Protein AF-A0A946Z9D3-F1 (afdb_monomer_lite)

Secondary structure (DSSP, 8-state):
--HHHHHHHHHHHHHHTTS-HHHHS-TTSS-------HHHHHHHHHHHHHHHHHHHHHHSS--SHHHHHHHHHTHHHHHHHTGGGHHHHHHIIIIIIIIIIIIHHHHHHIIIIIHHHHHHHHHHHHHHHHHHHTT----HHHHHHHHHHHHHHHHHHHHHH--

Sequence (163 aa):
SMTVPLIVLALLSAGAGFIPFSEYVTADRMGFEAHLNYPLALIAAVVGVLGIAAAWIFYKKENPLPDRMANSLGKLYTWTYHKFYIDEIYLFVTKKILFKRISAPFAKFDKKYVDGTMVGIGNSTVSTSEKIKGIQSGKVQDYALAFIAGAVILGILFIYLWK

Radius of gyration: 41.96 Å; chains: 1; bounding box: 81×60×90 Å

Foldseek 3Di:
DVVVVVVVVVVCVVVVVPDPVQQVDDPVNHRDPPPDPVVVVVVVVVVVVVVVVVVCVVPVDDDCPVVVVCVVCPVVSVCVVCVVCPVVVVCCCVVVPPVVPPVVVVVVCCVCPVVVVVVVVVVVVVVVCVVVVVQCPVDPVSVVVVVVVVVVVVVVVCVVVVD

Structure (mmCIF, N/CA/C/O backbone):
data_AF-A0A946Z9D3-F1
#
_entry.id   AF-A0A946Z9D3-F1
#
loop_
_atom_site.group_PDB
_atom_site.id
_atom_site.type_symbol
_atom_site.label_atom_id
_atom_site.label_alt_id
_atom_site.label_comp_id
_atom_site.label_asym_id
_atom_site.label_entity_id
_atom_site.label_seq_id
_atom_site.pdbx_PDB_ins_code
_atom_site.Cartn_x
_atom_site.Cartn_y
_atom_site.Cartn_z
_atom_site.occupancy
_atom_site.B_iso_or_equiv
_atom_site.auth_seq_id
_atom_site.auth_comp_id
_atom_site.auth_asym_id
_atom_site.auth_atom_id
_atom_site.pdbx_PDB_model_num
ATOM 1 N N . SER A 1 1 ? -16.794 -4.751 -30.080 1.00 74.31 1 SER A N 1
ATOM 2 C CA . SER A 1 1 ? -15.688 -5.044 -31.014 1.00 74.31 1 SER A CA 1
ATOM 3 C C . SER A 1 1 ? -14.450 -4.278 -30.569 1.00 74.31 1 SER A C 1
ATOM 5 O O . SER A 1 1 ? -14.578 -3.086 -30.323 1.00 74.31 1 SER A O 1
ATOM 7 N N . MET A 1 2 ? -13.296 -4.941 -30.418 1.00 92.38 2 MET A N 1
ATOM 8 C CA . MET A 1 2 ? -12.036 -4.330 -29.944 1.00 92.38 2 MET A CA 1
ATOM 9 C C . MET A 1 2 ? -11.143 -3.800 -31.079 1.00 92.38 2 MET A C 1
ATOM 11 O O . MET A 1 2 ? -10.193 -3.069 -30.821 1.00 92.38 2 MET A O 1
ATOM 15 N N . THR A 1 3 ? -11.450 -4.127 -32.338 1.00 94.38 3 THR A N 1
ATOM 16 C CA . THR A 1 3 ? -10.666 -3.687 -33.505 1.00 94.38 3 THR A CA 1
ATOM 17 C C . THR A 1 3 ? -10.791 -2.189 -33.759 1.00 94.38 3 THR A C 1
ATOM 19 O O . THR A 1 3 ? -9.799 -1.542 -34.075 1.00 94.38 3 THR A O 1
ATOM 22 N N . VAL A 1 4 ? -11.986 -1.623 -33.567 1.00 95.12 4 VAL A N 1
ATOM 23 C CA . VAL A 1 4 ? -12.239 -0.193 -33.801 1.00 95.12 4 VAL A CA 1
ATOM 24 C C . VAL A 1 4 ? -11.413 0.690 -32.848 1.00 95.12 4 VAL A C 1
ATOM 26 O O . VAL A 1 4 ? -10.681 1.538 -33.355 1.00 95.12 4 VAL A O 1
ATOM 29 N N . PRO A 1 5 ? -11.411 0.473 -31.512 1.00 95.56 5 PRO A N 1
ATOM 30 C CA . PRO A 1 5 ? -10.525 1.219 -30.613 1.00 95.56 5 PRO A CA 1
ATOM 31 C C . PRO A 1 5 ? -9.033 1.104 -30.959 1.00 95.56 5 PRO A C 1
ATOM 33 O O . PRO A 1 5 ? -8.323 2.105 -30.918 1.00 95.56 5 PRO A O 1
ATOM 36 N N . LEU A 1 6 ? -8.552 -0.088 -31.332 1.00 96.19 6 LEU A N 1
ATOM 37 C CA . LEU A 1 6 ? -7.137 -0.301 -31.662 1.00 96.19 6 LEU A CA 1
ATOM 38 C C . LEU A 1 6 ? -6.709 0.443 -32.933 1.00 96.19 6 LEU A C 1
ATOM 40 O O . LEU A 1 6 ? -5.635 1.038 -32.953 1.00 96.19 6 LEU A O 1
ATOM 44 N N . ILE A 1 7 ? -7.548 0.446 -33.973 1.00 95.94 7 ILE A N 1
ATOM 45 C CA . ILE A 1 7 ? -7.271 1.175 -35.220 1.00 95.94 7 ILE A CA 1
ATOM 46 C C . ILE A 1 7 ? -7.223 2.682 -34.956 1.00 95.94 7 ILE A C 1
ATOM 48 O O . ILE A 1 7 ? -6.309 3.358 -35.423 1.00 95.94 7 ILE A O 1
ATOM 52 N N . VAL A 1 8 ? -8.174 3.204 -34.174 1.00 95.00 8 VAL A N 1
ATOM 53 C CA . VAL A 1 8 ? -8.200 4.627 -33.805 1.00 95.00 8 VAL A CA 1
ATOM 54 C C . VAL A 1 8 ? -6.931 5.011 -33.040 1.00 95.00 8 VAL A C 1
ATOM 56 O O . VAL A 1 8 ? -6.291 5.998 -33.393 1.00 95.00 8 VAL A O 1
ATOM 59 N N . LEU A 1 9 ? -6.517 4.215 -32.048 1.00 94.50 9 LEU A N 1
ATOM 60 C CA . LEU A 1 9 ? -5.280 4.468 -31.302 1.00 94.50 9 LEU A CA 1
ATOM 61 C C . LEU A 1 9 ? -4.037 4.425 -32.200 1.00 94.50 9 LEU A C 1
ATOM 63 O O . LEU A 1 9 ? -3.186 5.300 -32.083 1.00 94.50 9 LEU A O 1
ATOM 67 N N . ALA A 1 10 ? -3.947 3.468 -33.128 1.00 94.25 10 ALA A N 1
ATOM 68 C CA . ALA A 1 10 ? -2.820 3.373 -34.056 1.00 94.25 10 ALA A CA 1
ATOM 69 C C . ALA A 1 10 ? -2.708 4.607 -34.970 1.00 94.25 10 ALA A C 1
ATOM 71 O O . ALA A 1 10 ? -1.612 5.137 -35.158 1.00 94.25 10 ALA A O 1
ATOM 72 N N . LEU A 1 11 ? -3.838 5.096 -35.495 1.00 94.44 11 LEU A N 1
ATOM 73 C CA . LEU A 1 11 ? -3.878 6.317 -36.306 1.00 94.44 11 LEU A CA 1
ATOM 74 C C . LEU A 1 11 ? -3.455 7.547 -35.498 1.00 94.44 11 LEU A C 1
ATOM 76 O O . LEU A 1 11 ? -2.662 8.354 -35.982 1.00 94.44 11 LEU A O 1
ATOM 80 N N . LEU A 1 12 ? -3.929 7.667 -34.254 1.00 92.56 12 LEU A N 1
ATOM 81 C CA . LEU A 1 12 ? -3.530 8.754 -33.360 1.00 92.56 12 LEU A CA 1
ATOM 82 C C . LEU A 1 12 ? -2.033 8.699 -33.028 1.00 92.56 12 LEU A C 1
ATOM 84 O O . LEU A 1 12 ? -1.380 9.735 -33.072 1.00 92.56 12 LEU A O 1
ATOM 88 N N . SER A 1 13 ? -1.464 7.520 -32.755 1.00 92.44 13 SER A N 1
ATOM 89 C CA . SER A 1 13 ? -0.023 7.371 -32.507 1.00 92.44 13 SER A CA 1
ATOM 90 C C . SER A 1 13 ? 0.827 7.722 -33.731 1.00 92.44 13 SER A C 1
ATOM 92 O O . SER A 1 13 ? 1.860 8.369 -33.578 1.00 92.44 13 SER A O 1
ATOM 94 N N . ALA A 1 14 ? 0.389 7.348 -34.938 1.00 91.69 14 ALA A N 1
ATOM 95 C CA . ALA A 1 14 ? 1.074 7.720 -36.176 1.00 91.69 14 ALA A CA 1
ATOM 96 C C . ALA A 1 14 ? 1.011 9.235 -36.438 1.00 91.69 14 ALA A C 1
ATOM 98 O O . ALA A 1 14 ? 2.012 9.832 -36.823 1.00 91.69 14 ALA A O 1
ATOM 99 N N . GLY A 1 15 ? -0.143 9.868 -3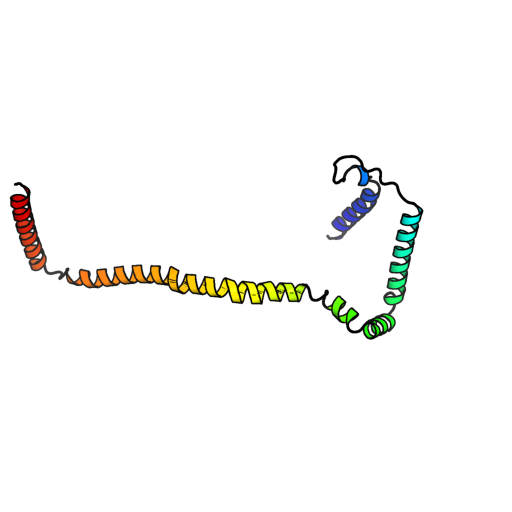6.192 1.00 89.25 15 GLY A N 1
ATOM 100 C CA . GLY A 1 15 ? -0.323 11.314 -36.349 1.00 89.25 15 GLY A CA 1
ATOM 101 C C . GLY A 1 15 ? 0.403 12.147 -35.287 1.00 89.25 15 GLY A C 1
ATOM 102 O O . GLY A 1 15 ? 0.957 13.198 -35.602 1.00 89.25 15 GLY A O 1
ATOM 103 N N . ALA A 1 16 ? 0.457 11.667 -34.042 1.00 86.88 16 ALA A N 1
ATOM 104 C CA . ALA A 1 16 ? 1.065 12.382 -32.921 1.00 86.88 16 ALA A CA 1
ATOM 105 C C . ALA A 1 16 ? 2.561 12.668 -33.126 1.00 86.88 16 ALA A C 1
ATOM 107 O O . ALA A 1 16 ? 3.041 13.704 -32.678 1.00 86.88 16 ALA A O 1
ATOM 108 N N . GLY A 1 17 ? 3.292 11.802 -33.836 1.00 79.75 17 GLY A N 1
ATOM 109 C CA . GLY A 1 17 ? 4.719 12.006 -34.112 1.00 79.75 17 GLY A CA 1
ATOM 110 C C . GLY A 1 17 ? 5.034 13.233 -34.979 1.00 79.75 17 GLY A C 1
ATOM 111 O O . GLY A 1 17 ? 6.158 13.724 -34.941 1.00 79.75 17 GLY A O 1
ATOM 112 N N . PHE A 1 18 ? 4.056 13.747 -35.733 1.00 84.25 18 PHE A N 1
ATOM 113 C CA . PHE A 1 18 ? 4.212 14.944 -36.569 1.00 84.25 18 PHE A CA 1
ATOM 114 C C . PHE A 1 18 ? 3.911 16.248 -35.823 1.00 84.25 18 PHE A C 1
ATOM 116 O O . PHE A 1 18 ? 4.189 17.328 -36.341 1.00 84.25 18 PHE A O 1
ATOM 123 N N . ILE A 1 19 ? 3.332 16.167 -34.623 1.00 82.50 19 ILE A N 1
ATOM 124 C CA . ILE A 1 19 ? 3.030 17.336 -33.801 1.00 82.50 19 ILE A CA 1
ATOM 125 C C . ILE A 1 19 ? 4.318 17.724 -33.056 1.00 82.50 19 ILE A C 1
ATOM 127 O O . ILE A 1 19 ? 4.841 16.896 -32.304 1.00 82.50 19 ILE A O 1
ATOM 131 N N . PRO A 1 20 ? 4.843 18.957 -33.211 1.00 75.12 20 PRO A N 1
ATOM 132 C CA . PRO A 1 20 ? 6.060 19.388 -32.527 1.00 75.12 20 PRO A CA 1
ATOM 133 C C . PRO A 1 20 ? 5.771 19.685 -31.047 1.00 75.12 20 PRO A C 1
ATOM 135 O O . PRO A 1 20 ? 5.703 20.829 -30.606 1.00 75.12 20 PRO A O 1
ATOM 138 N N . PHE A 1 21 ? 5.587 18.629 -30.250 1.00 72.44 21 PHE A N 1
ATOM 139 C CA . PHE A 1 21 ? 5.270 18.717 -28.819 1.00 72.44 21 PHE A CA 1
ATOM 140 C C . PHE A 1 21 ? 6.296 19.523 -28.009 1.00 72.44 21 PHE A C 1
ATOM 142 O O . PHE A 1 21 ? 5.926 20.096 -26.988 1.00 72.44 21 PHE A O 1
ATOM 149 N N . SER A 1 22 ? 7.551 19.606 -28.466 1.00 67.38 22 SER A N 1
ATOM 150 C CA . SER A 1 22 ? 8.609 20.409 -27.835 1.00 67.38 22 SER A CA 1
ATOM 151 C C . SER A 1 22 ? 8.301 21.906 -27.795 1.00 67.38 22 SER A C 1
ATOM 153 O O . SER A 1 22 ? 8.804 22.604 -26.922 1.00 67.38 22 SER A O 1
ATOM 155 N N . GLU A 1 23 ? 7.475 22.399 -28.717 1.00 70.06 23 GLU A N 1
ATOM 156 C CA . GLU A 1 23 ? 7.080 23.807 -28.770 1.00 70.06 23 GLU A CA 1
ATOM 157 C C . GLU A 1 23 ? 5.836 24.084 -27.911 1.00 70.06 23 GLU A C 1
ATOM 159 O O . GLU A 1 23 ? 5.720 25.143 -27.300 1.00 70.06 23 GLU A O 1
ATOM 164 N N . TYR A 1 24 ? 4.929 23.107 -27.808 1.00 71.19 24 TYR A N 1
ATOM 165 C CA . TYR A 1 24 ? 3.636 23.265 -27.132 1.00 71.19 24 TYR A CA 1
ATOM 166 C C . TYR A 1 24 ? 3.628 22.838 -25.657 1.00 71.19 24 TYR A C 1
ATOM 168 O O . TYR A 1 24 ? 2.759 23.271 -24.901 1.00 71.19 24 TYR A O 1
ATOM 176 N N . VAL A 1 25 ? 4.554 21.971 -25.236 1.00 66.38 25 VAL A N 1
ATOM 177 C CA . VAL A 1 25 ? 4.598 21.406 -23.879 1.00 66.38 25 VAL A CA 1
ATOM 178 C C . VAL A 1 25 ? 5.964 21.686 -23.259 1.00 66.38 25 VAL A C 1
ATOM 180 O O . VAL A 1 25 ? 6.869 20.856 -23.290 1.00 66.38 25 VAL A O 1
ATOM 183 N N . THR A 1 26 ? 6.107 22.878 -22.680 1.00 67.25 26 THR A N 1
ATOM 184 C CA . THR A 1 26 ? 7.323 23.315 -21.982 1.00 67.25 26 THR A CA 1
ATOM 185 C C . THR A 1 26 ? 7.023 23.734 -20.548 1.00 67.25 26 THR A C 1
ATOM 187 O O . THR A 1 26 ? 5.970 24.303 -20.256 1.00 67.25 26 THR A O 1
ATOM 190 N N . ALA A 1 27 ? 7.956 23.446 -19.633 1.00 66.75 27 ALA A N 1
ATOM 191 C CA . ALA A 1 27 ? 7.816 23.768 -18.208 1.00 66.75 27 ALA A CA 1
ATOM 192 C C . ALA A 1 27 ? 7.668 25.282 -17.959 1.00 66.75 27 ALA A C 1
ATOM 194 O O . ALA A 1 27 ? 6.932 25.688 -17.062 1.00 66.75 27 ALA A O 1
ATOM 195 N N . ASP A 1 28 ? 8.290 26.097 -18.816 1.00 67.94 28 ASP A N 1
ATOM 196 C CA . ASP A 1 28 ? 8.380 27.552 -18.664 1.00 67.94 28 ASP A CA 1
ATOM 197 C C . ASP A 1 28 ? 7.437 28.339 -19.597 1.00 67.94 28 ASP A C 1
ATOM 199 O O . ASP A 1 28 ? 7.496 29.566 -19.641 1.00 67.94 28 ASP A O 1
ATOM 203 N N . ARG A 1 29 ? 6.553 27.661 -20.354 1.00 62.62 29 ARG A N 1
ATOM 204 C CA . ARG A 1 29 ? 5.611 28.256 -21.340 1.00 62.62 29 ARG A CA 1
ATOM 205 C C . ARG A 1 29 ? 6.251 29.086 -22.466 1.00 62.62 29 ARG A C 1
ATOM 207 O O . ARG A 1 29 ? 5.539 29.748 -23.217 1.00 62.62 29 ARG A O 1
ATOM 214 N N . MET A 1 30 ? 7.572 29.045 -22.597 1.00 62.50 30 MET A N 1
ATOM 215 C CA . MET A 1 30 ? 8.329 29.568 -23.734 1.00 62.50 30 MET A CA 1
ATOM 216 C C . MET A 1 30 ? 8.670 28.395 -24.657 1.00 62.50 30 MET A C 1
ATOM 218 O O . MET A 1 30 ? 8.959 27.303 -24.161 1.00 62.50 30 MET A O 1
ATOM 222 N N . GLY A 1 31 ? 8.607 28.591 -25.977 1.00 59.41 31 GLY A N 1
ATOM 223 C CA . GLY A 1 31 ? 8.945 27.544 -26.945 1.00 59.41 31 GLY A CA 1
ATOM 224 C C . GLY A 1 31 ? 10.376 27.059 -26.718 1.00 59.41 31 GLY A C 1
ATOM 225 O O . GLY A 1 31 ? 11.317 27.849 -26.768 1.00 59.41 31 GLY A O 1
ATOM 226 N N . PHE A 1 32 ? 10.543 25.775 -26.402 1.00 62.28 32 PHE A N 1
ATOM 227 C CA . PHE A 1 32 ? 11.858 25.178 -26.213 1.00 62.28 32 PHE A CA 1
ATOM 228 C C . PHE A 1 32 ? 12.327 24.687 -27.575 1.00 62.28 32 PHE A C 1
ATOM 230 O O . PHE A 1 32 ? 11.837 23.676 -28.087 1.00 62.28 32 PHE A O 1
ATOM 237 N N . GLU A 1 33 ? 13.275 25.404 -28.176 1.00 60.34 33 GLU A N 1
ATOM 238 C CA . GLU A 1 33 ? 13.955 24.913 -29.368 1.00 60.34 33 GLU A CA 1
ATOM 239 C C . GLU A 1 33 ? 14.845 23.733 -28.971 1.00 60.34 33 GLU A C 1
ATOM 241 O O . GLU A 1 33 ? 15.984 23.878 -28.523 1.00 60.34 33 GLU A O 1
ATOM 246 N N . ALA A 1 34 ? 14.288 22.529 -29.086 1.00 62.47 34 ALA A N 1
ATOM 247 C CA . ALA A 1 34 ? 15.023 21.296 -28.890 1.00 62.47 34 ALA A CA 1
ATOM 248 C C . ALA A 1 34 ? 16.083 21.180 -29.993 1.00 62.47 34 ALA A C 1
ATOM 250 O O . ALA A 1 34 ? 15.813 20.685 -31.087 1.00 62.47 34 ALA A O 1
ATOM 251 N N . HIS A 1 35 ? 17.304 21.636 -29.711 1.00 67.12 35 HIS A N 1
ATOM 252 C CA . HIS A 1 35 ? 18.451 21.377 -30.570 1.00 67.12 35 HIS A CA 1
ATOM 253 C C . HIS A 1 35 ? 18.670 19.864 -30.659 1.00 67.12 35 HIS A C 1
ATOM 255 O O . HIS A 1 35 ? 19.232 19.234 -29.759 1.00 67.12 35 HIS A O 1
ATOM 261 N N . LEU A 1 36 ? 18.192 19.267 -31.751 1.00 68.62 36 LEU A N 1
ATOM 262 C CA . LEU A 1 36 ? 18.375 17.851 -32.023 1.00 68.62 36 LEU A CA 1
ATOM 263 C C . LEU A 1 36 ? 19.854 17.579 -32.271 1.00 68.62 36 LEU A C 1
ATOM 265 O O . LEU A 1 36 ? 20.413 17.876 -33.326 1.00 68.62 36 LEU A O 1
ATOM 269 N N . ASN A 1 37 ? 20.496 16.981 -31.276 1.00 83.00 37 ASN A N 1
ATOM 270 C CA . ASN A 1 37 ? 21.839 16.462 -31.423 1.00 83.00 37 ASN A CA 1
ATOM 271 C C . ASN A 1 37 ? 21.761 15.152 -32.221 1.00 83.00 37 ASN A C 1
ATOM 273 O O . ASN A 1 37 ? 21.514 14.084 -31.660 1.00 83.00 37 ASN A O 1
ATOM 277 N N . TYR A 1 38 ? 21.926 15.247 -33.544 1.00 86.44 38 TYR A N 1
ATOM 278 C CA . TYR A 1 38 ? 21.871 14.101 -34.458 1.00 86.44 38 TYR A CA 1
ATOM 279 C C . TYR A 1 38 ? 22.780 12.930 -34.031 1.00 86.44 38 TYR A C 1
ATOM 281 O O . TYR A 1 38 ? 22.302 11.795 -34.057 1.00 86.44 38 TYR A O 1
ATOM 289 N N . PRO A 1 39 ? 24.032 13.154 -33.573 1.00 90.12 39 PRO A N 1
ATOM 290 C CA . PRO A 1 39 ? 24.849 12.090 -32.987 1.00 90.12 39 PRO A CA 1
ATOM 291 C C . PRO A 1 39 ? 24.184 11.370 -31.807 1.00 90.12 39 PRO A C 1
ATOM 293 O O . PRO A 1 39 ? 24.151 10.140 -31.778 1.00 90.12 39 PRO A O 1
ATOM 296 N N . LEU A 1 40 ? 23.622 12.111 -30.847 1.00 89.06 40 LEU A N 1
ATOM 297 C CA . LEU A 1 40 ? 22.954 11.522 -29.683 1.00 89.06 40 LEU A CA 1
ATOM 298 C C . LEU A 1 40 ? 21.691 10.749 -30.085 1.00 89.06 40 LEU A C 1
ATOM 300 O O . LEU A 1 40 ? 21.470 9.639 -29.601 1.00 89.06 40 LEU A O 1
ATOM 304 N N . ALA A 1 41 ? 20.891 11.310 -30.996 1.00 88.94 41 ALA A N 1
ATOM 305 C CA . ALA A 1 41 ? 19.693 10.662 -31.522 1.00 88.94 41 ALA A CA 1
ATOM 306 C C . ALA A 1 41 ? 20.033 9.346 -32.241 1.00 88.94 41 ALA A C 1
ATOM 308 O O . ALA A 1 41 ? 19.365 8.334 -32.024 1.00 88.94 41 ALA A O 1
ATOM 309 N N . LEU A 1 42 ? 21.106 9.336 -33.040 1.00 94.06 42 LEU A N 1
ATOM 310 C CA . LEU A 1 42 ? 21.589 8.138 -33.722 1.00 94.06 42 LEU A CA 1
ATOM 311 C C . LEU A 1 42 ? 22.032 7.066 -32.721 1.00 94.06 42 LEU A C 1
ATOM 313 O O . LEU A 1 42 ? 21.632 5.912 -32.851 1.00 94.06 42 LEU A O 1
ATOM 317 N N . ILE A 1 43 ? 22.812 7.439 -31.701 1.00 95.12 43 ILE A N 1
ATOM 318 C CA . ILE A 1 43 ? 23.258 6.503 -30.659 1.00 95.12 43 ILE A CA 1
ATOM 319 C C . ILE A 1 43 ? 22.053 5.902 -29.929 1.00 95.12 43 ILE A C 1
ATOM 321 O O . ILE A 1 43 ? 21.974 4.683 -29.787 1.00 95.12 43 ILE A O 1
ATOM 325 N N . ALA A 1 44 ? 21.090 6.728 -29.511 1.00 93.75 44 ALA A N 1
ATOM 326 C CA . ALA A 1 44 ? 19.891 6.260 -28.820 1.00 93.75 44 ALA A CA 1
ATOM 327 C C . ALA A 1 44 ? 19.068 5.289 -29.685 1.00 93.75 44 ALA A C 1
ATOM 329 O O . ALA A 1 44 ? 18.657 4.230 -29.204 1.00 93.75 44 ALA A O 1
ATOM 330 N N . ALA A 1 45 ? 18.881 5.607 -30.970 1.00 94.50 45 ALA A N 1
ATOM 331 C CA . ALA A 1 45 ? 18.178 4.742 -31.912 1.00 94.50 45 ALA A CA 1
ATOM 332 C C . ALA A 1 45 ? 18.900 3.400 -32.107 1.00 94.50 45 ALA A C 1
ATOM 334 O O . ALA A 1 45 ? 18.271 2.345 -32.027 1.00 94.50 45 ALA A O 1
ATOM 335 N N . VAL A 1 46 ? 20.224 3.421 -32.301 1.00 96.62 46 VAL A N 1
ATOM 336 C CA . VAL A 1 46 ? 21.038 2.205 -32.461 1.00 96.62 46 VAL A CA 1
ATOM 337 C C . VAL A 1 46 ? 20.972 1.333 -31.208 1.00 96.62 46 VAL A C 1
ATOM 339 O O . VAL A 1 46 ? 20.734 0.133 -31.320 1.00 96.62 46 VAL A O 1
ATOM 342 N N . VAL A 1 47 ? 21.117 1.915 -30.014 1.00 97.06 47 VAL A N 1
ATOM 343 C CA . VAL A 1 47 ? 21.011 1.177 -28.744 1.00 97.06 47 VAL A CA 1
ATOM 344 C C . VAL A 1 47 ? 19.621 0.551 -28.584 1.00 97.06 47 VAL A C 1
ATOM 346 O O . VAL A 1 47 ? 19.521 -0.614 -28.199 1.00 97.06 47 VAL A O 1
ATOM 349 N N . GLY A 1 48 ? 18.553 1.275 -28.935 1.00 96.94 48 GLY A N 1
ATOM 350 C CA . GLY A 1 48 ? 17.188 0.745 -28.917 1.00 96.94 48 GLY A CA 1
ATOM 351 C C . GLY A 1 48 ? 17.003 -0.450 -29.858 1.00 96.94 48 GLY A C 1
ATOM 352 O O . GLY A 1 48 ? 16.491 -1.492 -29.446 1.00 96.94 48 GLY A O 1
ATOM 353 N N . VAL A 1 49 ? 17.480 -0.339 -31.103 1.00 97.19 49 VAL A N 1
ATOM 354 C CA . VAL A 1 49 ? 17.422 -1.429 -32.093 1.00 97.19 49 VAL A CA 1
ATOM 355 C C . VAL A 1 49 ? 18.242 -2.638 -31.640 1.00 97.19 49 VAL A C 1
ATOM 357 O O . VAL A 1 49 ? 17.768 -3.768 -31.756 1.00 97.19 49 VAL A O 1
ATOM 360 N N . LEU A 1 50 ? 19.432 -2.428 -31.070 1.00 97.19 50 LEU A N 1
ATOM 361 C CA . LEU A 1 50 ? 20.244 -3.506 -30.498 1.00 97.19 50 LEU A CA 1
ATOM 362 C C . LEU A 1 50 ? 19.533 -4.200 -29.330 1.00 97.19 50 LEU A C 1
ATOM 364 O O . LEU A 1 50 ? 19.584 -5.425 -29.236 1.00 97.19 50 LEU A O 1
ATOM 368 N N . GLY A 1 51 ? 18.826 -3.452 -28.480 1.00 96.25 51 GLY A N 1
ATOM 369 C CA . GLY A 1 51 ? 17.999 -4.014 -27.409 1.00 96.25 51 GLY A CA 1
ATOM 370 C C . GLY A 1 51 ? 16.873 -4.906 -27.940 1.00 96.25 51 GLY A C 1
ATOM 371 O O . GLY A 1 51 ? 16.686 -6.022 -27.453 1.00 96.25 51 GLY A O 1
ATOM 372 N N . ILE A 1 52 ? 16.168 -4.461 -28.987 1.00 96.38 52 ILE A N 1
ATOM 373 C CA . ILE A 1 52 ? 15.127 -5.258 -29.658 1.00 96.38 52 ILE A CA 1
ATOM 374 C C . ILE A 1 52 ? 15.737 -6.510 -30.299 1.00 96.38 52 ILE A C 1
ATOM 376 O O . ILE A 1 52 ? 15.190 -7.603 -30.154 1.00 96.38 52 ILE A O 1
ATOM 380 N N . ALA A 1 53 ? 16.884 -6.380 -30.970 1.00 95.94 53 ALA A N 1
ATOM 381 C CA . ALA A 1 53 ? 17.584 -7.506 -31.579 1.00 95.94 53 ALA A CA 1
ATOM 382 C C . ALA A 1 53 ? 18.042 -8.532 -30.528 1.00 95.94 53 ALA A C 1
ATOM 384 O O . ALA A 1 53 ? 17.868 -9.735 -30.726 1.00 95.94 53 ALA A O 1
ATOM 385 N N . ALA A 1 54 ? 18.558 -8.076 -29.384 1.00 94.00 54 ALA A N 1
ATOM 386 C CA . ALA A 1 54 ? 18.907 -8.943 -28.264 1.00 94.00 54 ALA A CA 1
ATOM 387 C C . ALA A 1 54 ? 17.671 -9.681 -27.726 1.00 94.00 54 ALA A C 1
ATOM 389 O O . ALA A 1 54 ? 17.692 -10.905 -27.613 1.00 94.00 54 ALA A O 1
ATOM 390 N N . ALA A 1 55 ? 16.560 -8.977 -27.483 1.00 92.75 55 ALA A N 1
ATOM 391 C CA . ALA A 1 55 ? 15.311 -9.607 -27.053 1.00 92.75 55 ALA A CA 1
ATOM 392 C C . ALA A 1 55 ? 14.804 -10.638 -28.077 1.00 92.75 55 ALA A C 1
ATOM 394 O O . ALA A 1 55 ? 14.395 -11.739 -27.709 1.00 92.75 55 ALA A O 1
ATOM 395 N N . TRP A 1 56 ? 14.899 -10.332 -29.370 1.00 93.69 56 TRP A N 1
ATOM 396 C CA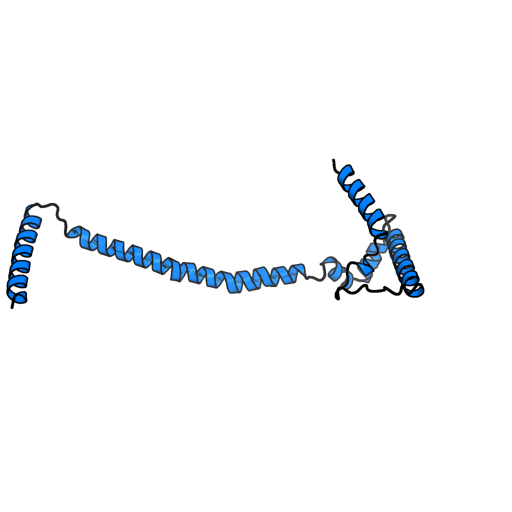 . TRP A 1 56 ? 14.530 -11.254 -30.440 1.00 93.69 56 TRP A CA 1
ATOM 397 C C . TRP A 1 56 ? 15.360 -12.544 -30.393 1.00 93.69 56 TRP A C 1
ATOM 399 O O . TRP A 1 56 ? 14.806 -13.634 -30.515 1.00 93.69 56 TRP A O 1
ATOM 409 N N . ILE A 1 57 ? 16.674 -12.462 -30.172 1.00 91.31 57 ILE A N 1
ATOM 410 C CA . ILE A 1 57 ? 17.538 -13.651 -30.052 1.00 91.31 57 ILE A CA 1
ATOM 411 C C . ILE A 1 57 ? 17.148 -14.508 -28.838 1.00 91.31 57 ILE A C 1
ATOM 413 O O . ILE A 1 57 ? 17.169 -15.736 -28.928 1.00 91.31 57 ILE A O 1
ATOM 417 N N . PHE A 1 58 ? 16.774 -13.877 -27.723 1.00 90.25 58 PHE A N 1
ATOM 418 C CA . PHE A 1 58 ? 16.404 -14.573 -26.489 1.00 90.25 58 PHE A CA 1
ATOM 419 C C . PHE A 1 58 ? 15.013 -15.224 -26.552 1.00 90.25 58 PHE A C 1
ATOM 421 O O . PHE A 1 58 ? 14.842 -16.299 -25.985 1.00 90.25 58 PHE A O 1
ATOM 428 N N . TYR A 1 59 ? 14.039 -14.601 -27.230 1.00 90.88 59 TYR A N 1
ATOM 429 C CA . TYR A 1 59 ? 12.622 -14.985 -27.125 1.00 90.88 59 TYR A CA 1
ATOM 430 C C . TYR A 1 59 ? 11.962 -15.474 -28.425 1.00 90.88 59 TYR A C 1
ATOM 432 O O . TYR A 1 59 ? 10.871 -16.035 -28.360 1.00 90.88 59 TYR A O 1
ATOM 440 N N . LYS A 1 60 ? 12.571 -15.307 -29.612 1.00 90.88 60 LYS A N 1
ATOM 441 C CA . LYS A 1 60 ? 11.943 -15.738 -30.884 1.00 90.88 60 LYS A CA 1
ATOM 442 C C . LYS A 1 60 ? 11.721 -17.253 -30.953 1.00 90.88 60 LYS A C 1
ATOM 444 O O . LYS A 1 60 ? 10.761 -17.710 -31.568 1.00 90.88 60 LYS A O 1
ATOM 449 N N . LYS A 1 61 ? 12.640 -18.039 -30.391 1.00 89.00 61 LYS A N 1
ATOM 450 C CA . LYS A 1 61 ? 12.573 -19.503 -30.364 1.00 89.00 61 LYS A CA 1
ATOM 451 C C . LYS A 1 61 ? 12.943 -19.987 -28.972 1.00 89.00 61 LYS A C 1
ATOM 453 O O . LYS A 1 61 ? 13.817 -19.403 -28.340 1.00 89.00 61 LYS A O 1
ATOM 458 N N . GLU A 1 62 ? 12.306 -21.070 -28.541 1.00 85.81 62 GLU A N 1
ATOM 459 C CA . GLU A 1 62 ? 12.655 -21.760 -27.303 1.00 85.81 62 GLU A CA 1
ATOM 460 C C . GLU A 1 62 ? 14.154 -22.099 -27.284 1.00 85.81 62 GLU A C 1
ATOM 462 O O . GLU A 1 62 ? 14.684 -22.737 -28.200 1.00 85.81 62 GLU A O 1
ATOM 467 N N . ASN A 1 63 ? 14.851 -21.587 -26.272 1.00 87.44 63 ASN A N 1
ATOM 468 C CA . ASN A 1 63 ? 16.296 -21.685 -26.129 1.00 87.44 63 ASN A CA 1
ATOM 469 C C . ASN A 1 63 ? 16.654 -21.563 -24.638 1.00 87.44 63 ASN A C 1
ATOM 471 O O . ASN A 1 63 ? 16.080 -20.708 -23.972 1.00 87.44 63 ASN A O 1
ATOM 475 N N . PRO A 1 64 ? 17.622 -22.329 -24.102 1.00 88.06 64 PRO A N 1
ATOM 476 C CA . PRO A 1 64 ? 18.071 -22.208 -22.708 1.00 88.06 64 PRO A CA 1
ATOM 477 C C . PRO A 1 64 ? 18.848 -20.921 -22.355 1.00 88.06 64 PRO A C 1
ATOM 479 O O . PRO A 1 64 ? 19.322 -20.791 -21.226 1.00 88.06 64 PRO A O 1
ATOM 482 N N . LEU A 1 65 ? 19.060 -19.982 -23.287 1.00 87.62 65 LEU A N 1
ATOM 483 C CA . LEU A 1 65 ? 19.819 -18.747 -23.020 1.00 87.62 65 LEU A CA 1
ATOM 484 C C . LEU A 1 65 ? 19.223 -17.862 -21.904 1.00 87.62 65 LEU A C 1
ATOM 486 O O . LEU A 1 65 ? 20.001 -17.444 -21.040 1.00 87.62 65 LEU A O 1
ATOM 490 N N . PRO A 1 66 ? 17.900 -17.589 -21.858 1.00 87.19 66 PRO A N 1
ATOM 491 C CA . PRO A 1 66 ? 17.302 -16.799 -20.783 1.00 87.19 66 PRO A CA 1
ATOM 492 C C . PRO A 1 66 ? 17.493 -17.461 -19.414 1.00 87.19 66 PRO A C 1
ATOM 494 O O . PRO A 1 66 ? 17.897 -16.790 -18.467 1.00 87.19 66 PRO A O 1
ATOM 497 N N . ASP A 1 67 ? 17.315 -18.783 -19.327 1.00 86.81 67 ASP A N 1
ATOM 498 C CA . ASP A 1 67 ? 17.457 -19.535 -18.074 1.00 86.81 67 ASP A CA 1
ATOM 499 C C . ASP A 1 67 ? 18.902 -19.546 -17.569 1.00 86.81 67 ASP A C 1
ATOM 501 O O . ASP A 1 67 ? 19.166 -19.365 -16.379 1.00 86.81 67 ASP A O 1
ATOM 505 N N . ARG A 1 68 ? 19.877 -19.704 -18.473 1.00 89.00 68 ARG A N 1
ATOM 506 C CA . ARG A 1 68 ? 21.303 -19.593 -18.125 1.00 89.00 68 ARG A CA 1
ATOM 507 C C . ARG A 1 68 ? 21.646 -18.200 -17.605 1.00 89.00 68 ARG A C 1
ATOM 509 O O . ARG A 1 68 ? 22.382 -18.084 -16.627 1.00 89.00 68 ARG A O 1
ATOM 516 N N . MET A 1 69 ? 21.103 -17.156 -18.229 1.00 88.69 69 MET A N 1
ATOM 517 C CA . MET A 1 69 ? 21.324 -15.775 -17.799 1.00 88.69 69 MET A CA 1
ATOM 518 C C . MET A 1 69 ? 20.665 -15.493 -16.441 1.00 88.69 69 MET A C 1
ATOM 520 O O . MET A 1 69 ? 21.297 -14.892 -15.574 1.00 88.69 69 MET A O 1
ATOM 524 N N . ALA A 1 70 ? 19.446 -15.990 -16.215 1.00 88.75 70 ALA A N 1
ATOM 525 C CA . ALA A 1 70 ? 18.761 -15.899 -14.928 1.00 88.75 70 ALA A CA 1
ATOM 526 C C . ALA A 1 70 ? 19.566 -16.582 -13.809 1.00 88.75 70 ALA A C 1
ATOM 528 O O . ALA A 1 70 ? 19.805 -15.982 -12.759 1.00 88.75 70 ALA A O 1
ATOM 529 N N . ASN A 1 71 ? 20.076 -17.791 -14.068 1.00 89.44 71 ASN A N 1
ATOM 530 C CA . ASN A 1 71 ? 20.912 -18.531 -13.122 1.00 89.44 71 ASN A CA 1
ATOM 531 C C . ASN A 1 71 ? 22.255 -17.837 -12.848 1.00 89.44 71 ASN A C 1
ATOM 533 O O . ASN A 1 71 ? 22.713 -17.822 -11.707 1.00 89.44 71 ASN A O 1
ATOM 537 N N . SER A 1 72 ? 22.867 -17.214 -13.861 1.00 91.00 72 SER A N 1
ATOM 538 C CA . SER A 1 72 ? 24.117 -16.460 -13.697 1.00 91.00 72 SER A CA 1
ATOM 539 C C . SER A 1 72 ? 23.938 -15.179 -12.877 1.00 91.00 72 SER A C 1
ATOM 541 O O . SER A 1 72 ? 24.846 -14.795 -12.144 1.00 91.00 72 SER A O 1
ATOM 543 N N . LEU A 1 73 ? 22.798 -14.495 -13.015 1.00 89.56 73 LEU A N 1
ATOM 544 C CA . LEU A 1 73 ? 22.500 -13.253 -12.292 1.00 89.56 73 LEU A CA 1
ATOM 545 C C . LEU A 1 73 ? 21.986 -13.510 -10.866 1.00 89.56 73 LEU A C 1
ATOM 547 O O . LEU A 1 73 ? 22.079 -12.627 -10.008 1.00 89.56 73 LEU A O 1
ATOM 551 N N . GLY A 1 74 ? 21.445 -14.705 -10.604 1.00 89.56 74 GLY A N 1
ATOM 552 C CA . GLY A 1 74 ? 21.080 -15.205 -9.280 1.00 89.56 74 GLY A CA 1
ATOM 553 C C . GLY A 1 74 ? 20.226 -14.223 -8.473 1.00 89.56 74 GLY A C 1
ATOM 554 O O . GLY A 1 74 ? 19.029 -14.047 -8.719 1.00 89.56 74 GLY A O 1
ATOM 555 N N . LYS A 1 75 ? 20.844 -13.558 -7.486 1.00 89.62 75 LYS A N 1
ATOM 556 C CA . LYS A 1 75 ? 20.158 -12.618 -6.582 1.00 89.62 75 LYS A CA 1
ATOM 557 C C . LYS A 1 75 ? 19.625 -11.375 -7.298 1.00 89.62 75 LYS A C 1
ATOM 559 O O . LYS A 1 75 ? 18.529 -10.939 -6.968 1.00 89.62 75 LYS A O 1
ATOM 564 N N . LEU A 1 76 ? 20.342 -10.839 -8.290 1.00 91.12 76 LEU A N 1
ATOM 565 C CA . LEU A 1 76 ? 19.892 -9.660 -9.046 1.00 91.12 76 LEU A CA 1
ATOM 566 C C . LEU A 1 76 ? 18.649 -9.971 -9.884 1.00 91.12 76 LEU A C 1
ATOM 568 O O . LEU A 1 76 ? 17.700 -9.184 -9.918 1.00 91.12 76 LEU A O 1
ATOM 572 N N . TYR A 1 77 ? 18.632 -11.156 -10.502 1.00 91.88 77 TYR A N 1
ATOM 573 C CA . TYR A 1 77 ? 17.449 -11.659 -11.192 1.00 91.88 77 TYR A CA 1
ATOM 574 C C . TYR A 1 77 ? 16.290 -11.828 -10.209 1.00 91.88 77 TYR A C 1
ATOM 576 O O . TYR A 1 77 ? 15.201 -11.325 -10.454 1.00 91.88 77 TYR A O 1
ATOM 584 N N . THR A 1 78 ? 16.547 -12.438 -9.048 1.00 90.69 78 THR A N 1
ATOM 585 C CA . THR A 1 78 ? 15.530 -12.634 -8.004 1.00 90.69 78 THR A CA 1
ATOM 586 C C . THR A 1 78 ? 14.944 -11.307 -7.512 1.00 90.69 78 THR A C 1
ATOM 588 O O . THR A 1 78 ? 13.740 -11.221 -7.292 1.00 90.69 78 THR A O 1
ATOM 591 N N . TRP A 1 79 ? 15.759 -10.261 -7.350 1.00 93.38 79 TRP A N 1
ATOM 592 C CA . TRP A 1 79 ? 15.282 -8.932 -6.953 1.00 93.38 79 TRP A CA 1
ATOM 593 C C . TRP A 1 79 ? 14.399 -8.300 -8.023 1.00 93.38 79 TRP A C 1
ATOM 595 O O . TRP A 1 79 ? 13.308 -7.836 -7.710 1.00 93.38 79 TRP A O 1
ATOM 605 N N . THR A 1 80 ? 14.835 -8.332 -9.282 1.00 92.38 80 THR A N 1
ATOM 606 C CA . THR A 1 80 ? 14.053 -7.798 -10.408 1.00 92.38 80 THR A CA 1
ATOM 607 C C . THR A 1 80 ? 12.745 -8.577 -10.583 1.00 92.38 80 THR A C 1
ATOM 609 O O . THR A 1 80 ? 11.692 -7.982 -10.795 1.00 92.38 80 THR A O 1
ATOM 612 N N . TYR A 1 81 ? 12.792 -9.902 -10.406 1.00 91.56 81 TYR A N 1
ATOM 613 C CA . TYR A 1 81 ? 11.636 -10.797 -10.449 1.00 91.56 81 TYR A CA 1
ATOM 614 C C . TYR A 1 81 ? 10.597 -10.463 -9.366 1.00 91.56 81 TYR A C 1
ATOM 616 O O . TYR A 1 81 ? 9.405 -10.418 -9.653 1.00 91.56 81 TYR A O 1
ATOM 624 N N . HIS A 1 82 ? 11.040 -10.133 -8.148 1.00 93.19 82 HIS A N 1
ATOM 625 C CA . HIS A 1 82 ? 10.172 -9.662 -7.058 1.00 93.19 82 HIS A CA 1
ATOM 626 C C . HIS A 1 82 ? 9.926 -8.142 -7.097 1.00 93.19 82 HIS A C 1
ATOM 628 O O . HIS A 1 82 ? 9.660 -7.538 -6.064 1.00 93.19 82 HIS A O 1
ATOM 634 N N . LYS A 1 83 ? 10.054 -7.487 -8.264 1.00 92.19 83 LYS A N 1
ATOM 635 C CA . LYS A 1 83 ? 9.829 -6.036 -8.442 1.00 92.19 83 LYS A CA 1
ATOM 636 C C . LYS A 1 83 ? 10.565 -5.173 -7.403 1.00 92.19 83 LYS A C 1
ATOM 638 O O . LYS A 1 83 ? 10.019 -4.209 -6.866 1.00 92.19 83 LYS A O 1
ATOM 643 N N . PHE A 1 84 ? 11.801 -5.549 -7.085 1.00 92.50 84 PHE A N 1
ATOM 644 C CA . PHE A 1 84 ? 12.645 -4.907 -6.072 1.00 92.50 84 PHE A CA 1
ATOM 645 C C . PHE A 1 84 ? 12.044 -4.873 -4.656 1.00 92.50 84 PHE A C 1
ATOM 647 O O . PHE A 1 84 ? 12.432 -4.040 -3.841 1.00 92.50 84 PHE A O 1
ATOM 654 N N . TYR A 1 85 ? 11.124 -5.788 -4.346 1.00 91.88 85 TYR A N 1
ATOM 655 C CA . TYR A 1 85 ? 10.422 -5.898 -3.066 1.00 91.88 85 TYR A CA 1
ATOM 656 C C . TYR A 1 85 ? 9.621 -4.653 -2.651 1.00 91.88 85 TYR A C 1
ATOM 658 O O . TYR A 1 85 ? 9.298 -4.459 -1.474 1.00 91.88 85 TYR A O 1
ATOM 666 N N . ILE A 1 86 ? 9.324 -3.769 -3.605 1.00 93.19 86 ILE A N 1
ATOM 667 C CA . ILE A 1 86 ? 8.629 -2.511 -3.336 1.00 93.19 86 ILE A CA 1
ATOM 668 C C . ILE A 1 86 ? 7.203 -2.794 -2.851 1.00 93.19 86 ILE A C 1
ATOM 670 O O . ILE A 1 86 ? 6.778 -2.236 -1.838 1.00 93.19 86 ILE A O 1
ATOM 674 N N . ASP A 1 87 ? 6.499 -3.716 -3.510 1.00 92.06 87 ASP A N 1
ATOM 675 C CA . ASP A 1 87 ? 5.133 -4.116 -3.155 1.00 92.06 87 ASP A CA 1
ATOM 676 C C . ASP A 1 87 ? 5.071 -4.674 -1.717 1.00 92.06 87 ASP A C 1
ATOM 678 O O . ASP A 1 87 ? 4.176 -4.342 -0.935 1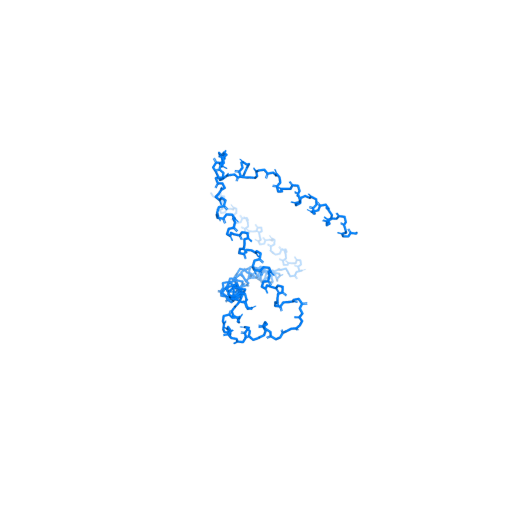.00 92.06 87 ASP A O 1
ATOM 682 N N . GLU A 1 88 ? 6.054 -5.482 -1.329 1.00 91.94 88 GLU A N 1
ATOM 683 C CA . GLU A 1 88 ? 6.182 -6.098 -0.012 1.00 91.94 88 GLU A CA 1
ATOM 684 C C . GLU A 1 88 ? 6.454 -5.057 1.072 1.00 91.94 88 GLU A C 1
ATOM 686 O O . GLU A 1 88 ? 5.869 -5.132 2.155 1.00 91.94 88 GLU A O 1
ATOM 691 N N . ILE A 1 89 ? 7.295 -4.060 0.782 1.00 93.62 89 ILE A N 1
ATOM 692 C CA . ILE A 1 89 ? 7.539 -2.929 1.683 1.00 93.62 89 ILE A CA 1
ATOM 693 C C . ILE A 1 89 ? 6.251 -2.123 1.864 1.00 93.62 89 ILE A C 1
ATOM 695 O O . ILE A 1 89 ? 5.865 -1.843 3.003 1.00 93.62 89 ILE A O 1
ATOM 699 N N . TYR A 1 90 ? 5.534 -1.808 0.782 1.00 92.31 90 TYR A N 1
ATOM 700 C CA . TYR A 1 90 ? 4.246 -1.115 0.867 1.00 92.31 90 TYR A CA 1
ATOM 701 C C . TYR A 1 90 ? 3.239 -1.898 1.712 1.00 92.31 90 TYR A C 1
ATOM 703 O O . TYR A 1 90 ? 2.601 -1.334 2.606 1.00 92.31 90 TYR A O 1
ATOM 711 N N . LEU A 1 91 ? 3.115 -3.208 1.492 1.00 93.19 91 LEU A N 1
ATOM 712 C CA . LEU A 1 91 ? 2.231 -4.074 2.274 1.00 93.19 91 LEU A CA 1
ATOM 713 C C . LEU A 1 91 ? 2.658 -4.172 3.742 1.00 93.19 91 LEU A C 1
ATOM 715 O O . LEU A 1 91 ? 1.804 -4.182 4.631 1.00 93.19 91 LEU A O 1
ATOM 719 N N . PHE A 1 92 ? 3.959 -4.219 4.018 1.00 93.38 92 PHE A N 1
ATOM 720 C CA . PHE A 1 92 ? 4.491 -4.226 5.375 1.00 93.38 92 PHE A CA 1
ATOM 721 C C . PHE A 1 92 ? 4.148 -2.929 6.111 1.00 93.38 92 PHE A C 1
ATOM 723 O O . PHE A 1 92 ? 3.608 -2.972 7.220 1.00 93.38 92 PHE A O 1
ATOM 730 N N . VAL A 1 93 ? 4.403 -1.778 5.489 1.00 92.88 93 VAL A N 1
ATOM 731 C CA . VAL A 1 93 ? 4.123 -0.466 6.080 1.00 92.88 93 VAL A CA 1
ATOM 732 C C . VAL A 1 93 ? 2.622 -0.298 6.309 1.00 92.88 93 VAL A C 1
ATOM 734 O O . VAL A 1 93 ? 2.189 -0.007 7.422 1.00 92.88 93 VAL A O 1
ATOM 737 N N . THR A 1 94 ? 1.800 -0.560 5.299 1.00 91.88 94 THR A N 1
ATOM 738 C CA . THR A 1 94 ? 0.346 -0.375 5.407 1.00 91.88 94 THR A CA 1
ATOM 73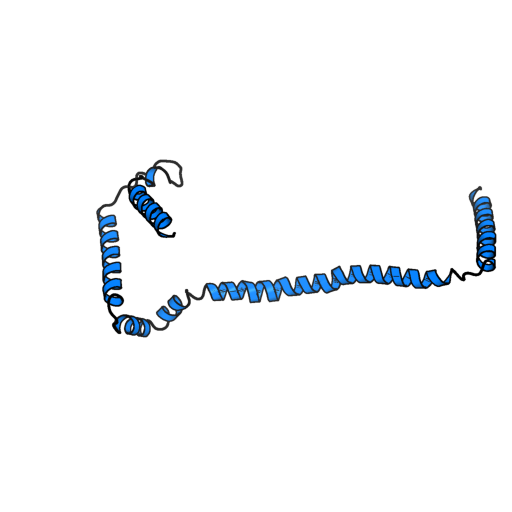9 C C . THR A 1 94 ? -0.289 -1.361 6.389 1.00 91.88 94 THR A C 1
ATOM 741 O O . THR A 1 94 ? -0.902 -0.962 7.379 1.00 91.88 94 THR A O 1
ATOM 744 N N . LYS A 1 95 ? -0.123 -2.670 6.190 1.00 90.94 95 LYS A N 1
ATOM 745 C CA . LYS A 1 95 ? -0.836 -3.661 7.009 1.00 90.94 95 LYS A CA 1
ATOM 746 C C . LYS A 1 95 ? -0.238 -3.805 8.402 1.00 90.94 95 LYS A C 1
ATOM 748 O O . LYS A 1 95 ? -0.973 -3.928 9.384 1.00 90.94 95 LYS A O 1
ATOM 753 N N . LYS A 1 96 ? 1.092 -3.831 8.513 1.00 88.62 96 LYS A N 1
ATOM 754 C CA . LYS A 1 96 ? 1.759 -4.161 9.779 1.00 88.62 96 LYS A CA 1
ATOM 755 C C . LYS A 1 96 ? 2.008 -2.938 10.645 1.00 88.62 96 LYS A C 1
ATOM 757 O O . LYS A 1 96 ? 1.901 -3.055 11.864 1.00 88.62 96 LYS A O 1
ATOM 762 N N . ILE A 1 97 ? 2.330 -1.791 10.048 1.00 89.12 97 ILE A N 1
ATOM 763 C CA . ILE A 1 97 ? 2.544 -0.556 10.806 1.00 89.12 97 ILE A CA 1
ATOM 764 C C . ILE A 1 97 ? 1.216 0.180 10.948 1.00 89.12 97 ILE A C 1
ATOM 766 O O . ILE A 1 97 ? 0.699 0.263 12.059 1.00 89.12 97 ILE A O 1
ATOM 770 N N . LEU A 1 98 ? 0.622 0.643 9.848 1.00 89.44 98 LEU A N 1
ATOM 771 C CA . LEU A 1 98 ? -0.551 1.514 9.918 1.00 89.44 98 LEU A CA 1
ATOM 772 C C . LEU A 1 98 ? -1.752 0.798 10.552 1.00 89.44 98 LEU A C 1
ATOM 774 O O . LEU A 1 98 ? -2.212 1.202 11.618 1.00 89.44 98 LEU A O 1
ATOM 778 N N . PHE A 1 99 ? -2.219 -0.314 9.982 1.00 89.06 99 PHE A N 1
ATOM 779 C CA . PHE A 1 99 ? -3.438 -0.955 10.492 1.00 89.06 99 PHE A CA 1
ATOM 780 C C . PHE A 1 99 ? -3.252 -1.601 11.864 1.00 89.06 99 PHE A C 1
ATOM 782 O O . PHE A 1 99 ? -4.074 -1.404 12.760 1.00 89.06 99 PHE A O 1
ATOM 789 N N . LYS A 1 100 ? -2.170 -2.363 12.057 1.00 87.38 100 LYS A N 1
ATOM 790 C CA . LYS A 1 100 ? -1.989 -3.126 13.297 1.00 87.38 100 LYS A CA 1
ATOM 791 C C . LYS A 1 100 ? -1.479 -2.281 14.466 1.00 87.38 100 LYS A C 1
ATOM 793 O O . LYS A 1 100 ? -1.874 -2.554 15.596 1.00 87.38 100 LYS A O 1
ATOM 798 N N . ARG A 1 101 ? -0.598 -1.300 14.233 1.00 87.88 101 ARG A N 1
ATOM 799 C CA . ARG A 1 101 ? -0.029 -0.485 15.323 1.00 87.88 101 ARG A CA 1
ATOM 800 C C . ARG A 1 101 ? -0.752 0.832 15.545 1.00 87.88 101 ARG A C 1
ATOM 802 O O . ARG A 1 101 ? -0.720 1.305 16.671 1.00 87.88 101 ARG A O 1
ATOM 809 N N . ILE A 1 102 ? -1.379 1.412 14.522 1.00 88.81 102 ILE A N 1
ATOM 810 C CA . ILE A 1 102 ? -2.036 2.719 14.642 1.00 88.81 102 ILE A CA 1
ATOM 811 C C . ILE A 1 102 ? -3.554 2.541 14.655 1.00 88.81 102 ILE A C 1
ATOM 813 O O . ILE A 1 102 ? -4.191 2.824 15.662 1.00 88.81 102 ILE A O 1
ATOM 817 N N . SER A 1 103 ? -4.159 1.999 13.598 1.00 89.94 103 SER A N 1
ATOM 818 C CA . SER A 1 103 ? -5.625 1.941 13.499 1.00 89.94 103 SER A CA 1
ATOM 819 C C . SER A 1 103 ? -6.273 1.044 14.560 1.00 89.94 103 SER A C 1
ATOM 821 O O . SER A 1 103 ? -7.282 1.422 15.145 1.00 89.94 103 SER A O 1
ATOM 823 N N . ALA A 1 104 ? -5.696 -0.125 14.854 1.00 91.62 104 ALA A N 1
ATOM 824 C CA . ALA A 1 104 ? -6.247 -1.059 15.838 1.00 91.62 104 ALA A CA 1
ATOM 825 C C . ALA A 1 104 ? -6.385 -0.483 17.266 1.00 91.62 104 ALA A C 1
ATOM 827 O O . ALA A 1 104 ? -7.455 -0.651 17.858 1.00 91.62 104 ALA A O 1
ATOM 828 N N . PRO A 1 105 ? -5.373 0.186 17.860 1.00 91.12 105 PRO A N 1
ATOM 829 C CA . PRO A 1 105 ? -5.546 0.793 19.176 1.00 91.12 105 PRO A CA 1
ATOM 830 C C . PRO A 1 105 ? -6.546 1.948 19.168 1.00 91.12 105 PRO A C 1
ATOM 832 O O . PRO A 1 105 ? -7.340 2.027 20.102 1.00 91.12 105 PRO A O 1
ATOM 835 N N . PHE A 1 106 ? -6.579 2.779 18.121 1.00 91.62 106 PHE A N 1
ATOM 836 C CA . PHE A 1 106 ? -7.594 3.833 18.007 1.00 91.62 106 PHE A CA 1
ATOM 837 C C . PHE A 1 106 ? -9.010 3.254 17.916 1.00 91.62 106 PHE A C 1
ATOM 839 O O . PHE A 1 106 ? -9.890 3.686 18.653 1.00 91.62 106 PHE A O 1
ATOM 846 N N . ALA A 1 107 ? -9.218 2.208 17.114 1.00 92.81 107 ALA A N 1
ATOM 847 C CA . ALA A 1 107 ? -10.508 1.526 17.025 1.00 92.81 107 ALA A CA 1
ATOM 848 C C . ALA A 1 107 ? -10.922 0.881 18.359 1.00 92.81 107 ALA A C 1
ATOM 850 O O . ALA A 1 107 ? -12.089 0.913 18.746 1.00 92.81 107 ALA A O 1
ATOM 851 N N . LYS A 1 108 ? -9.967 0.305 19.102 1.00 93.00 108 LYS A N 1
ATOM 852 C CA . LYS A 1 108 ? -10.236 -0.243 20.438 1.00 93.00 108 LYS A CA 1
ATOM 853 C C . LYS A 1 108 ? -10.556 0.859 21.448 1.00 93.00 108 LYS A C 1
ATOM 855 O O . LYS A 1 108 ? -11.382 0.632 22.328 1.00 93.00 108 LYS A O 1
ATOM 860 N N . PHE A 1 109 ? -9.898 2.011 21.347 1.00 94.12 109 PHE A N 1
ATOM 861 C CA . PHE A 1 109 ? -10.170 3.160 22.200 1.00 94.12 109 PHE A CA 1
ATOM 862 C C . PHE A 1 109 ? -11.587 3.686 21.965 1.00 94.12 109 PHE A C 1
ATOM 864 O O . PHE A 1 109 ? -12.351 3.789 22.920 1.00 94.12 109 PHE A O 1
ATOM 871 N N . ASP A 1 110 ? -11.959 3.915 20.708 1.00 94.50 110 ASP A N 1
ATOM 872 C CA . ASP A 1 110 ? -13.297 4.365 20.325 1.00 94.50 110 ASP A CA 1
ATOM 873 C C . ASP A 1 110 ? -14.381 3.407 20.847 1.00 94.50 110 ASP A C 1
ATOM 875 O O . ASP A 1 110 ? -15.233 3.784 21.650 1.00 94.50 110 ASP A O 1
ATOM 879 N N . LYS A 1 111 ? -14.247 2.109 20.554 1.00 93.12 111 LYS A N 1
ATOM 880 C CA . LYS A 1 111 ? -15.212 1.100 21.008 1.00 93.12 111 LYS A CA 1
ATOM 881 C C . LYS A 1 111 ? -15.273 0.933 22.531 1.00 93.12 111 LYS A C 1
ATOM 883 O O . LYS A 1 111 ? -16.306 0.564 23.075 1.00 93.12 111 LYS A O 1
ATOM 888 N N . LYS A 1 112 ? -14.162 1.119 23.248 1.00 94.00 112 LYS A N 1
ATOM 889 C CA . LYS A 1 112 ? -14.137 0.900 24.703 1.00 94.00 112 LYS A CA 1
ATOM 890 C C . LYS A 1 112 ? -14.597 2.127 25.479 1.00 94.00 112 LYS A C 1
ATOM 892 O O . LYS A 1 112 ? -15.328 1.981 26.453 1.00 94.00 112 LYS A O 1
ATOM 897 N N . TYR A 1 113 ? -14.108 3.301 25.101 1.00 92.94 113 TYR A N 1
ATOM 898 C CA . TYR A 1 113 ? -14.310 4.526 25.863 1.00 92.94 113 TYR A CA 1
ATOM 899 C C . TYR A 1 113 ? -15.449 5.349 25.282 1.00 92.94 113 TYR A C 1
ATOM 901 O O . TYR A 1 113 ? -16.364 5.687 26.020 1.00 92.94 113 TYR A O 1
ATOM 909 N N . VAL A 1 114 ? -15.448 5.622 23.977 1.00 93.00 114 VAL A N 1
ATOM 910 C CA . VAL A 1 114 ? -16.499 6.443 23.357 1.00 93.00 114 VAL A CA 1
ATOM 911 C C . VAL A 1 114 ? -17.831 5.695 23.394 1.00 93.00 114 VAL A C 1
ATOM 913 O O . VAL A 1 114 ? -18.759 6.136 24.068 1.00 93.00 114 VAL A O 1
ATOM 916 N N . ASP A 1 115 ? -17.902 4.503 22.804 1.00 93.81 115 ASP A N 1
ATOM 917 C CA . ASP A 1 115 ? -19.141 3.710 22.793 1.00 93.81 115 ASP A CA 1
ATOM 918 C C . ASP A 1 115 ? -19.549 3.268 24.213 1.00 93.81 115 ASP A C 1
ATOM 920 O O . ASP A 1 115 ? -20.710 3.360 24.615 1.00 93.81 115 ASP A O 1
ATOM 924 N N . GLY A 1 116 ? -18.564 2.900 25.040 1.00 93.44 116 GLY A N 1
ATOM 925 C CA . GLY A 1 116 ? -18.790 2.545 26.442 1.00 93.44 116 GLY A CA 1
ATOM 926 C C . GLY A 1 116 ? -19.397 3.680 27.274 1.00 93.44 116 GLY A C 1
ATOM 927 O O . GLY A 1 116 ? -20.259 3.419 28.114 1.00 93.44 116 GLY A O 1
ATOM 928 N N . THR A 1 117 ? -19.011 4.938 27.032 1.00 95.25 117 THR A N 1
ATOM 929 C CA . THR A 1 117 ? -19.648 6.080 27.710 1.00 95.25 117 THR A CA 1
ATOM 930 C C . THR A 1 117 ? -21.096 6.262 27.279 1.00 95.25 117 THR A C 1
ATOM 932 O O . THR A 1 117 ? -21.953 6.475 28.136 1.00 95.25 117 THR A O 1
ATOM 935 N N . MET A 1 118 ? -21.399 6.091 25.990 1.00 94.62 118 MET A N 1
ATOM 936 C CA . MET A 1 118 ? -22.766 6.207 25.481 1.00 94.62 118 MET A CA 1
ATOM 937 C C . MET A 1 118 ? -23.688 5.136 26.080 1.00 94.62 118 MET A C 1
ATOM 939 O O . MET A 1 118 ? -24.771 5.445 26.583 1.00 94.62 118 MET A O 1
ATOM 943 N N . VAL A 1 119 ? -23.224 3.883 26.119 1.00 95.88 119 VAL A N 1
ATOM 944 C CA . VAL A 1 119 ? -23.940 2.779 26.778 1.00 95.88 119 VAL A CA 1
ATOM 945 C C . VAL A 1 119 ? -24.097 3.043 28.279 1.00 95.88 119 VAL A C 1
ATOM 947 O O . VAL A 1 119 ? -25.163 2.799 28.844 1.00 95.88 119 VAL A O 1
ATOM 950 N N . GLY A 1 120 ? -23.066 3.584 28.934 1.00 94.81 120 GLY A N 1
ATOM 951 C CA . GLY A 1 120 ? -23.109 3.948 30.351 1.00 94.81 120 GLY A CA 1
ATOM 952 C C . GLY A 1 120 ? -24.183 4.989 30.677 1.00 94.81 120 GLY A C 1
ATOM 953 O O . GLY A 1 120 ? -24.909 4.827 31.661 1.00 94.81 120 GLY A O 1
ATOM 954 N N . ILE A 1 121 ? -24.335 6.016 29.836 1.00 95.88 121 ILE A N 1
ATOM 955 C CA . ILE A 1 121 ? -25.399 7.021 29.975 1.00 95.88 121 ILE A CA 1
ATOM 956 C C . ILE A 1 121 ? -26.771 6.353 29.842 1.00 95.88 121 ILE A C 1
ATOM 958 O O . ILE A 1 121 ? -27.607 6.505 30.733 1.00 95.88 121 ILE A O 1
ATOM 962 N N . GLY A 1 122 ? -26.981 5.550 28.794 1.00 95.44 122 GLY A N 1
ATOM 963 C CA . GLY A 1 122 ? -28.249 4.844 28.582 1.00 95.44 122 GLY A CA 1
ATOM 964 C C . GLY A 1 122 ? -28.626 3.936 29.756 1.00 95.44 122 GLY A C 1
ATOM 965 O O . GLY A 1 122 ? -29.737 4.020 30.282 1.00 95.44 122 GLY A O 1
ATOM 966 N N . ASN A 1 123 ? -27.675 3.135 30.242 1.00 96.06 123 ASN A N 1
ATOM 967 C CA . ASN A 1 123 ? -27.880 2.261 31.399 1.00 96.06 123 ASN A CA 1
ATOM 968 C C . ASN A 1 123 ? -28.188 3.051 32.680 1.00 96.06 123 ASN A C 1
ATOM 970 O O . ASN A 1 123 ? -29.009 2.621 33.490 1.00 96.06 123 ASN A O 1
ATOM 974 N N . SER A 1 124 ? -27.573 4.222 32.859 1.00 95.75 124 SER A N 1
ATOM 975 C CA . SER A 1 124 ? -27.845 5.098 34.007 1.00 95.75 124 SER A CA 1
ATOM 976 C C . SER A 1 124 ? -29.270 5.654 33.972 1.00 95.75 124 SER A C 1
ATOM 978 O O . SER A 1 124 ? -29.944 5.699 35.006 1.00 95.75 124 SER A O 1
ATOM 980 N N . THR A 1 125 ? -29.765 6.020 32.787 1.00 95.56 125 THR A N 1
ATOM 981 C CA . THR A 1 125 ? -31.154 6.453 32.593 1.00 95.56 125 THR A CA 1
ATOM 982 C C . THR A 1 125 ? -32.134 5.319 32.875 1.00 95.56 125 THR A C 1
ATOM 984 O O . THR A 1 125 ? -33.095 5.524 33.615 1.00 95.56 125 THR A O 1
ATOM 987 N N . VAL A 1 126 ? -31.873 4.114 32.356 1.00 95.81 126 VAL A N 1
ATOM 988 C CA . VAL A 1 126 ? -32.714 2.934 32.617 1.00 95.81 126 VAL A CA 1
ATOM 989 C C . VAL A 1 126 ? -32.739 2.603 34.109 1.00 95.81 126 VAL A C 1
ATOM 991 O O . VAL A 1 126 ? -33.819 2.485 34.679 1.00 95.81 126 VAL A O 1
ATOM 994 N N . SER A 1 127 ? -31.582 2.562 34.776 1.00 94.81 127 SER A N 1
ATOM 995 C CA . SER A 1 127 ? -31.516 2.290 36.219 1.00 94.81 127 SER A CA 1
ATOM 996 C C . SER A 1 127 ? -32.269 3.339 37.042 1.00 94.81 127 SER A C 1
ATOM 998 O O . SER A 1 127 ? -32.969 3.010 38.001 1.00 94.81 127 SER A O 1
ATOM 1000 N N . THR A 1 128 ? -32.166 4.614 36.660 1.00 94.88 128 THR A N 1
ATOM 1001 C CA . THR A 1 128 ? -32.937 5.692 37.293 1.00 94.88 128 THR A CA 1
ATOM 1002 C C . THR A 1 128 ? -34.439 5.499 37.073 1.00 94.88 128 THR A C 1
ATOM 1004 O O . THR A 1 128 ? -35.219 5.638 38.014 1.00 94.88 128 THR A O 1
ATOM 1007 N N . SER A 1 129 ? -34.852 5.114 35.863 1.00 93.25 129 SER A N 1
ATOM 1008 C CA . SER A 1 129 ? -36.251 4.829 35.539 1.00 93.25 129 SE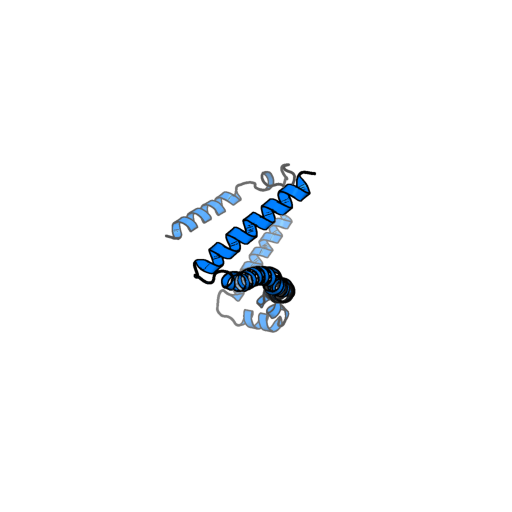R A CA 1
ATOM 1009 C C . SER A 1 129 ? -36.804 3.656 36.350 1.00 93.25 129 SER A C 1
ATOM 1011 O O . SER A 1 129 ? -37.882 3.781 36.924 1.00 93.25 129 SER A O 1
ATOM 1013 N N . GLU A 1 130 ? -36.059 2.556 36.483 1.00 93.69 130 GLU A N 1
ATOM 1014 C CA . GLU A 1 130 ? -36.462 1.392 37.284 1.00 93.69 130 GLU A CA 1
ATOM 1015 C C . GLU A 1 130 ? -36.677 1.751 38.758 1.00 93.69 130 GLU A C 1
ATOM 1017 O O . GLU A 1 130 ? -37.662 1.320 39.358 1.00 93.69 130 GLU A O 1
ATOM 1022 N N . LYS A 1 131 ? -35.809 2.601 39.324 1.00 91.19 131 LYS A N 1
ATOM 1023 C CA . LYS A 1 131 ? -35.957 3.103 40.699 1.00 91.19 131 LYS A CA 1
ATOM 1024 C C . LYS A 1 131 ? -37.191 3.992 40.866 1.00 91.19 131 LYS A C 1
ATOM 1026 O O . LYS A 1 131 ? -37.883 3.884 41.873 1.00 91.19 131 LYS A O 1
ATOM 1031 N N . ILE A 1 132 ? -37.481 4.857 39.891 1.00 91.25 132 ILE A N 1
ATOM 1032 C CA . ILE A 1 132 ? -38.630 5.778 39.937 1.00 91.25 132 ILE A CA 1
ATOM 1033 C C . ILE A 1 132 ? -39.950 5.047 39.655 1.00 91.25 132 ILE A C 1
ATOM 1035 O O . ILE A 1 132 ? -40.983 5.408 40.215 1.00 91.25 132 ILE A O 1
ATOM 1039 N N . LYS A 1 133 ? -39.936 3.993 38.832 1.00 89.56 133 LYS A N 1
ATOM 1040 C CA . LYS A 1 133 ? -41.134 3.239 38.430 1.00 89.56 133 LYS A CA 1
ATOM 1041 C C . LYS A 1 133 ? -41.931 2.710 39.626 1.00 89.56 133 LYS A C 1
ATOM 1043 O O . LYS A 1 133 ? -43.156 2.699 39.574 1.00 89.56 133 LYS A O 1
ATOM 1048 N N . GLY A 1 134 ? -41.252 2.333 40.711 1.00 84.50 134 GLY A N 1
ATOM 1049 C CA . GLY A 1 134 ? -41.886 1.846 41.940 1.00 84.50 134 GLY A CA 1
ATOM 1050 C C . GLY A 1 134 ? -42.715 2.887 42.704 1.00 84.50 134 GLY A C 1
ATOM 1051 O O . GLY A 1 134 ? -43.524 2.506 43.542 1.00 84.50 134 GLY A O 1
ATOM 1052 N N . ILE A 1 135 ? -42.562 4.185 42.408 1.00 83.81 135 ILE A N 1
ATOM 1053 C CA . ILE A 1 135 ? -43.354 5.263 43.028 1.00 83.81 135 ILE A CA 1
ATOM 1054 C C . ILE A 1 135 ? -44.820 5.213 42.560 1.00 83.81 135 ILE A C 1
ATOM 1056 O O . ILE A 1 135 ? -45.716 5.667 43.268 1.00 83.81 135 ILE A O 1
ATOM 1060 N N . GLN A 1 136 ? -45.097 4.630 41.391 1.00 83.19 136 GLN A N 1
ATOM 1061 C CA . GLN A 1 136 ? -46.463 4.431 40.911 1.00 83.19 136 GLN A CA 1
ATOM 1062 C C . GLN A 1 136 ? -47.015 3.083 41.392 1.00 83.19 136 GLN A C 1
ATOM 1064 O O . GLN A 1 136 ? -46.758 2.043 40.791 1.00 83.19 136 GLN A O 1
ATOM 1069 N N . SER A 1 137 ? -47.800 3.109 42.472 1.00 83.56 137 SER A N 1
ATOM 1070 C CA . SER A 1 137 ? -48.396 1.909 43.082 1.00 83.56 137 SER A CA 1
ATOM 1071 C C . SER A 1 137 ? -49.688 1.431 42.403 1.00 83.56 137 SER A C 1
ATOM 1073 O O . SER A 1 137 ? -50.146 0.320 42.669 1.00 83.56 137 SER A O 1
ATOM 1075 N N . GLY A 1 138 ? -50.313 2.272 41.566 1.00 85.31 138 GLY A N 1
ATOM 1076 C CA . GLY A 1 138 ? -51.613 2.002 40.938 1.00 85.31 138 GLY A CA 1
ATOM 1077 C C . GLY A 1 138 ? -52.821 2.125 41.879 1.00 85.31 138 GLY A C 1
ATOM 1078 O O . GLY A 1 138 ? -53.958 1.970 41.436 1.00 85.31 138 GLY A O 1
ATOM 1079 N N . LYS A 1 139 ? -52.616 2.435 43.167 1.00 90.12 139 LYS A N 1
ATOM 1080 C CA . LYS A 1 139 ? -53.694 2.630 44.147 1.00 90.12 139 LYS A CA 1
ATOM 1081 C C . LYS A 1 139 ? -54.105 4.097 44.205 1.00 90.12 139 LYS A C 1
ATOM 1083 O O . LYS A 1 139 ? -53.301 4.951 44.557 1.00 90.12 139 LYS A O 1
ATOM 1088 N N . VAL A 1 140 ? -55.383 4.390 43.953 1.00 88.88 140 VAL A N 1
ATOM 1089 C CA . VAL A 1 140 ? -55.929 5.767 43.937 1.00 88.88 140 VAL A CA 1
ATOM 1090 C C . VAL A 1 140 ? -55.674 6.526 45.253 1.00 88.88 140 VAL A C 1
ATOM 1092 O O . VAL A 1 140 ? -55.435 7.731 45.235 1.00 88.88 140 VAL A O 1
ATOM 1095 N N . GLN A 1 141 ? -55.664 5.818 46.387 1.00 90.31 141 GLN A N 1
ATOM 1096 C CA . GLN A 1 141 ? -55.427 6.388 47.720 1.00 90.31 141 GLN A CA 1
ATOM 1097 C C . GLN A 1 141 ? -54.026 7.004 47.867 1.00 90.31 141 GLN A C 1
ATOM 1099 O O . GLN A 1 141 ? -53.904 8.099 48.413 1.00 90.31 141 GLN A O 1
ATOM 1104 N N . ASP A 1 142 ? -52.990 6.351 47.331 1.00 88.50 142 ASP A N 1
ATOM 1105 C CA . ASP A 1 142 ? -51.607 6.837 47.420 1.00 88.50 142 ASP A CA 1
ATOM 1106 C C . ASP A 1 142 ? -51.432 8.140 46.620 1.00 88.50 142 ASP A C 1
ATOM 1108 O O . ASP A 1 142 ? -50.777 9.078 47.079 1.00 88.50 142 ASP A O 1
ATOM 1112 N N . TYR A 1 143 ? -52.090 8.248 45.459 1.00 90.31 143 TYR A N 1
ATOM 1113 C CA . TYR A 1 143 ? -52.097 9.475 44.654 1.00 90.31 143 TYR A CA 1
ATOM 1114 C C . TYR A 1 143 ? -52.839 10.624 45.347 1.00 90.31 143 TYR A C 1
ATOM 1116 O O . TYR A 1 143 ? -52.368 11.761 45.319 1.00 90.31 143 TYR A O 1
ATOM 1124 N N . ALA A 1 144 ? -53.977 10.343 45.992 1.00 91.81 144 ALA A N 1
ATOM 1125 C CA . ALA A 1 144 ? -54.724 11.351 46.745 1.00 91.81 144 ALA A CA 1
ATOM 1126 C C . ALA A 1 144 ? -53.898 11.906 47.919 1.00 91.81 144 ALA A C 1
ATOM 1128 O O . ALA A 1 144 ? -53.867 13.118 48.141 1.00 91.81 144 ALA A O 1
ATOM 1129 N N . LEU A 1 145 ? -53.174 11.033 48.626 1.00 91.75 145 LEU A N 1
ATOM 1130 C CA . LEU A 1 145 ? -52.289 11.418 49.725 1.00 91.75 145 LEU A CA 1
ATOM 1131 C C . LEU A 1 145 ? -51.121 12.281 49.218 1.00 91.75 145 LEU A C 1
ATOM 1133 O O . LEU A 1 145 ? -50.855 13.343 49.783 1.00 91.75 145 LEU A O 1
ATOM 1137 N N . ALA A 1 146 ? -50.486 11.890 48.107 1.00 90.12 146 ALA A N 1
ATOM 1138 C CA . ALA A 1 146 ? -49.426 12.673 47.469 1.00 90.12 146 ALA A CA 1
ATOM 1139 C C . ALA A 1 146 ? -49.905 14.064 47.010 1.00 90.12 146 ALA A C 1
ATOM 1141 O O . ALA A 1 146 ? -49.182 15.047 47.173 1.00 90.12 146 ALA A O 1
ATOM 1142 N N . PHE A 1 147 ? -51.129 14.170 46.484 1.00 92.62 147 PHE A N 1
ATOM 1143 C CA . PHE A 1 147 ? -51.719 15.441 46.057 1.00 92.62 147 PHE A CA 1
ATOM 1144 C C . PHE A 1 147 ? -51.946 16.400 47.232 1.00 92.62 147 PHE A C 1
ATOM 1146 O O . PHE A 1 147 ? -51.525 17.556 47.174 1.00 92.62 147 PHE A O 1
ATOM 1153 N N . ILE A 1 148 ? -52.562 15.917 48.317 1.00 94.94 148 ILE A N 1
ATOM 1154 C CA . ILE A 1 148 ? -52.798 16.726 49.523 1.00 94.94 148 ILE A CA 1
ATOM 1155 C C . ILE A 1 148 ? -51.462 17.163 50.136 1.00 94.94 148 ILE A C 1
ATOM 1157 O O . ILE A 1 148 ? -51.289 18.342 50.445 1.00 94.94 148 ILE A O 1
ATOM 1161 N N . ALA A 1 149 ? -50.493 16.249 50.252 1.00 94.50 149 ALA A N 1
ATOM 1162 C CA . ALA A 1 149 ? -49.155 16.572 50.743 1.00 94.50 149 ALA A CA 1
ATOM 1163 C C . ALA A 1 149 ? -48.467 17.638 49.872 1.00 94.50 149 ALA A C 1
ATOM 1165 O O . ALA A 1 149 ? -47.916 18.603 50.402 1.00 94.50 149 ALA A O 1
ATOM 1166 N N . GLY A 1 150 ? -48.551 17.513 48.543 1.00 94.56 150 GLY A N 1
ATOM 1167 C CA . GLY A 1 150 ? -48.021 18.497 47.598 1.00 94.56 150 GLY A CA 1
ATOM 1168 C C . GLY A 1 150 ? -48.658 19.882 47.750 1.00 94.56 150 GLY A C 1
ATOM 1169 O O . GLY A 1 150 ? -47.940 20.879 47.792 1.00 94.56 150 GLY A O 1
ATOM 1170 N N . ALA A 1 151 ? -49.984 19.956 47.900 1.00 94.94 151 ALA A N 1
ATOM 1171 C CA . ALA A 1 151 ? -50.705 21.215 48.100 1.00 94.94 151 ALA A CA 1
ATOM 1172 C C . ALA A 1 151 ? -50.323 21.907 49.420 1.00 94.94 151 ALA A C 1
ATOM 1174 O O . ALA A 1 151 ? -50.111 23.119 49.443 1.00 94.94 151 ALA A O 1
ATOM 1175 N N . VAL A 1 152 ? -50.175 21.140 50.505 1.00 95.56 152 VAL A N 1
ATOM 1176 C CA . VAL A 1 152 ? -49.728 21.665 51.805 1.00 95.56 152 VAL A CA 1
ATOM 1177 C C . VAL A 1 152 ? -48.290 22.178 51.721 1.00 95.56 152 VAL A C 1
ATOM 1179 O O . VAL A 1 152 ? -48.022 23.293 52.165 1.00 95.56 152 VAL A O 1
ATOM 1182 N N . ILE A 1 153 ? -47.373 21.416 51.113 1.00 96.00 153 ILE A N 1
ATOM 1183 C CA . ILE A 1 153 ? -45.970 21.826 50.937 1.00 96.00 153 ILE A CA 1
ATOM 1184 C C . ILE A 1 153 ? -45.877 23.107 50.103 1.00 96.00 153 ILE A C 1
ATOM 1186 O O . ILE A 1 153 ? -45.178 24.037 50.501 1.00 96.00 153 ILE A O 1
ATOM 1190 N N . LEU A 1 154 ? -46.596 23.184 48.978 1.00 94.19 154 LEU A N 1
ATOM 1191 C CA . LEU A 1 154 ? -46.634 24.382 48.137 1.00 94.19 154 LEU A CA 1
ATOM 1192 C C . LEU A 1 154 ? -47.244 25.580 48.869 1.00 94.19 154 LEU A C 1
ATOM 1194 O O . LEU A 1 154 ? -46.718 26.682 48.748 1.00 94.19 154 LEU A O 1
ATOM 1198 N N . GLY A 1 155 ? -48.303 25.378 49.657 1.00 94.31 155 GLY A N 1
ATOM 1199 C CA . GLY A 1 155 ? -48.906 26.431 50.477 1.00 94.31 155 GLY A CA 1
ATOM 1200 C C . GLY A 1 155 ? -47.948 26.967 51.544 1.00 94.31 155 GLY A C 1
ATOM 1201 O O . GLY A 1 155 ? -47.814 28.178 51.697 1.00 94.31 155 GLY A O 1
ATOM 1202 N N . ILE A 1 156 ? -47.223 26.082 52.234 1.00 93.75 156 ILE A N 1
ATOM 1203 C CA . ILE A 1 156 ? -46.190 26.467 53.207 1.00 93.75 156 ILE A CA 1
ATOM 1204 C C . ILE A 1 156 ? -45.049 27.215 52.512 1.00 93.75 156 ILE A C 1
ATOM 1206 O O . ILE A 1 156 ? -44.646 28.277 52.983 1.00 93.75 156 ILE A O 1
ATOM 1210 N N . LEU A 1 157 ? -44.551 26.697 51.383 1.00 94.25 157 LEU A N 1
ATOM 1211 C CA . LEU A 1 157 ? -43.516 27.356 50.583 1.00 94.25 157 LEU A CA 1
ATOM 1212 C C . LEU A 1 157 ? -43.961 28.742 50.128 1.00 94.25 157 LEU A C 1
ATOM 1214 O O . LEU A 1 157 ? -43.185 29.680 50.241 1.00 94.25 157 LEU A O 1
ATOM 1218 N N . PHE A 1 158 ? -45.201 28.882 49.659 1.00 93.62 158 PHE A N 1
ATOM 1219 C CA . PHE A 1 158 ? -45.762 30.162 49.244 1.00 93.62 158 PHE A CA 1
ATOM 1220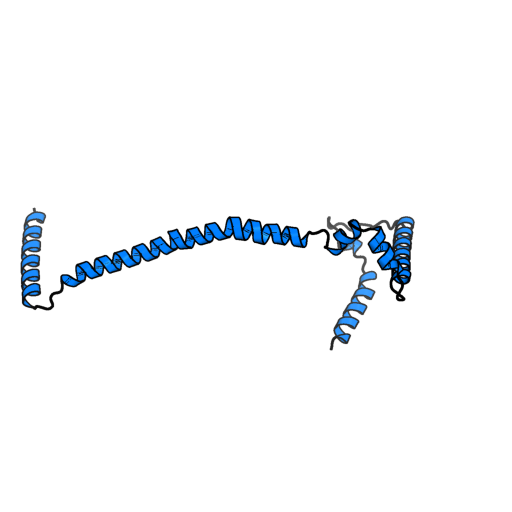 C C . PHE A 1 158 ? -45.805 31.153 50.406 1.00 93.62 158 PHE A C 1
ATOM 1222 O O . PHE A 1 158 ? -45.300 32.257 50.270 1.00 93.62 158 PHE A O 1
ATOM 1229 N N . ILE A 1 159 ? -46.315 30.753 51.573 1.00 91.81 159 ILE A N 1
ATOM 1230 C CA . ILE A 1 159 ? -46.355 31.616 52.766 1.00 91.81 159 ILE A CA 1
ATOM 1231 C C . ILE A 1 159 ? -44.942 32.019 53.215 1.00 91.81 159 ILE A C 1
ATOM 1233 O O . ILE A 1 159 ? -44.735 33.141 53.672 1.00 91.81 159 ILE A O 1
ATOM 1237 N N . TYR A 1 160 ? -43.965 31.119 53.086 1.00 90.19 160 TYR A N 1
ATOM 1238 C CA . TYR A 1 160 ? -42.585 31.377 53.493 1.00 90.19 160 TYR A CA 1
ATOM 1239 C C . TYR A 1 160 ? -41.813 32.248 52.488 1.00 90.19 160 TYR A C 1
ATOM 1241 O O . TYR A 1 160 ? -40.985 33.058 52.895 1.00 90.19 160 TYR A O 1
ATOM 1249 N N . LEU A 1 161 ? -42.081 32.082 51.188 1.00 87.12 161 LEU A N 1
ATOM 1250 C CA . LEU A 1 161 ? -41.473 32.844 50.089 1.00 87.12 161 LEU A CA 1
ATOM 1251 C C . LEU A 1 161 ? -42.160 34.191 49.837 1.00 87.12 161 LEU A C 1
ATOM 1253 O O . LEU A 1 161 ? -41.534 35.077 49.273 1.00 87.12 161 LEU A O 1
ATOM 1257 N N . TRP A 1 162 ? -43.420 34.358 50.248 1.00 76.88 162 TRP A N 1
ATOM 1258 C CA . TRP A 1 162 ? -44.182 35.613 50.159 1.00 76.88 162 TRP A CA 1
ATOM 1259 C C . TRP A 1 162 ? -43.871 36.579 51.322 1.00 76.88 162 TRP A C 1
ATOM 1261 O O . TRP A 1 162 ? -44.668 37.455 51.654 1.00 76.88 162 TRP A O 1
ATOM 1271 N N . LYS A 1 163 ? -42.719 36.411 51.974 1.00 56.25 163 LYS A N 1
ATOM 1272 C CA . LYS A 1 163 ? -42.150 37.431 52.857 1.00 56.25 163 LYS A CA 1
ATOM 1273 C C . LYS A 1 163 ? -41.371 38.465 52.062 1.00 56.25 163 LYS A C 1
ATOM 1275 O O . LYS A 1 163 ? -40.590 38.051 51.180 1.00 56.25 163 LYS A O 1
#

pLDDT: mean 88.7, std 8.98, range [56.25, 97.19]